Protein AF-A0AAV8YDX6-F1 (afdb_monomer)

Structure (mmCIF, N/CA/C/O backbone):
data_AF-A0AAV8YDX6-F1
#
_entry.id   AF-A0AAV8YDX6-F1
#
loop_
_atom_site.group_PDB
_atom_site.id
_atom_site.type_symbol
_atom_site.label_atom_id
_atom_site.label_alt_id
_atom_site.label_comp_id
_atom_site.label_asym_id
_atom_site.label_entity_id
_atom_site.label_seq_id
_atom_site.pdbx_PDB_ins_code
_atom_site.Cartn_x
_atom_site.Cartn_y
_atom_site.Cartn_z
_atom_site.occupancy
_atom_site.B_iso_or_equiv
_atom_site.auth_seq_id
_atom_site.auth_comp_id
_atom_site.auth_asym_id
_atom_site.auth_atom_id
_atom_site.pdbx_PDB_model_num
ATOM 1 N N . MET A 1 1 ? -15.238 9.759 20.979 1.00 62.94 1 MET A N 1
ATOM 2 C CA . MET A 1 1 ? -14.956 8.452 21.614 1.00 62.94 1 MET A CA 1
ATOM 3 C C . MET A 1 1 ? -15.448 8.414 23.056 1.00 62.94 1 MET A C 1
ATOM 5 O O . MET A 1 1 ? -16.242 7.539 23.354 1.00 62.94 1 MET A O 1
ATOM 9 N N . TYR A 1 2 ? -15.045 9.350 23.927 1.00 76.62 2 TYR A N 1
ATOM 10 C CA . TYR A 1 2 ? -15.613 9.45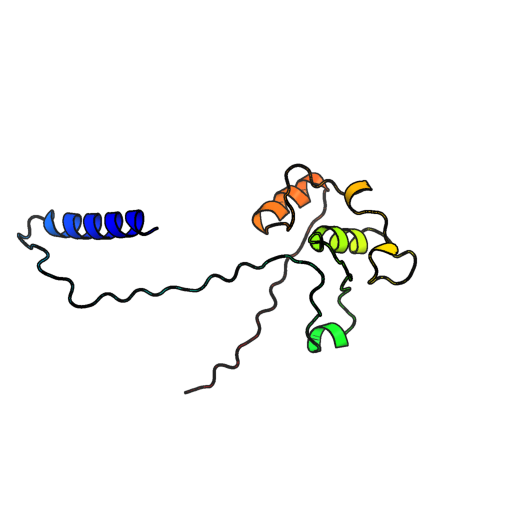5 25.283 1.00 76.62 2 TYR A CA 1
ATOM 11 C C . TYR A 1 2 ? -17.121 9.765 25.264 1.00 76.62 2 TYR A C 1
ATOM 13 O O . TYR A 1 2 ? -17.898 9.021 25.851 1.00 76.62 2 TYR A O 1
ATOM 21 N N . GLU A 1 3 ? -17.538 10.789 24.510 1.00 83.19 3 GLU A N 1
ATOM 22 C CA . GLU A 1 3 ? -18.955 11.191 24.453 1.00 83.19 3 GLU A CA 1
ATOM 23 C C . GLU A 1 3 ? -19.867 10.095 23.885 1.00 83.19 3 GLU A C 1
ATOM 25 O O . GLU A 1 3 ? -20.862 9.746 24.505 1.00 83.19 3 GLU A O 1
ATOM 30 N N . SER A 1 4 ? -19.467 9.449 22.785 1.00 84.44 4 SER A N 1
ATOM 31 C CA . SER A 1 4 ? -20.225 8.334 22.195 1.00 84.44 4 SER A CA 1
ATOM 32 C C . SER A 1 4 ? -20.382 7.144 23.151 1.00 84.44 4 SER A C 1
ATOM 34 O O . SER A 1 4 ? -21.421 6.498 23.180 1.00 84.44 4 SER A O 1
ATOM 36 N N . PHE A 1 5 ? -19.348 6.849 23.947 1.00 81.19 5 PHE A N 1
ATOM 37 C CA . PHE A 1 5 ? -19.403 5.777 24.941 1.00 81.19 5 PHE A CA 1
ATOM 38 C C . PHE A 1 5 ? -20.351 6.128 26.095 1.00 81.19 5 PHE A C 1
ATOM 40 O O . PHE A 1 5 ? -21.124 5.287 26.552 1.00 81.19 5 PHE A O 1
ATOM 47 N N . LYS A 1 6 ? -20.321 7.387 26.542 1.00 85.31 6 LYS A N 1
ATOM 4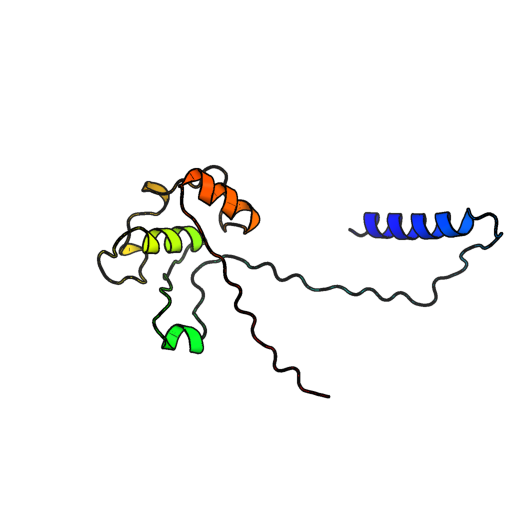8 C CA . LYS A 1 6 ? -21.214 7.902 27.581 1.00 85.31 6 LYS A CA 1
ATOM 49 C C . LYS A 1 6 ? -22.678 7.863 27.134 1.00 85.31 6 LYS A C 1
ATOM 51 O O . LYS A 1 6 ? -23.523 7.413 27.903 1.00 85.31 6 LYS A O 1
ATOM 56 N N . GLU A 1 7 ? -22.968 8.281 25.904 1.00 88.69 7 GLU A N 1
ATOM 57 C CA . GLU A 1 7 ? -24.315 8.223 25.321 1.00 88.69 7 GLU A CA 1
ATOM 58 C C . GLU A 1 7 ? -24.853 6.788 25.262 1.00 88.69 7 GLU A C 1
ATOM 60 O O . GLU A 1 7 ? -25.984 6.545 25.677 1.00 88.69 7 GLU A O 1
ATOM 65 N N . GLU A 1 8 ? -24.037 5.815 24.842 1.00 86.19 8 GLU A N 1
ATOM 66 C CA . GLU A 1 8 ? -24.461 4.410 24.785 1.00 86.19 8 GLU A CA 1
ATOM 67 C C . GLU A 1 8 ? -24.748 3.827 26.179 1.00 86.19 8 GLU A C 1
ATOM 69 O O . GLU A 1 8 ? -25.727 3.098 26.362 1.00 86.19 8 GLU A O 1
ATOM 74 N N . MET A 1 9 ? -23.928 4.163 27.183 1.00 83.25 9 MET A N 1
ATOM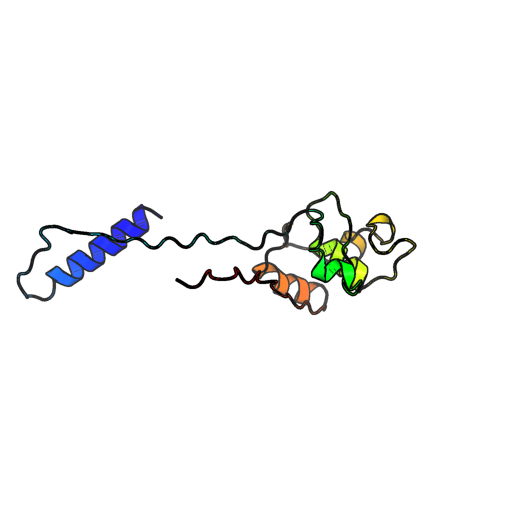 75 C CA . MET A 1 9 ? -24.180 3.737 28.563 1.00 83.25 9 MET A CA 1
ATOM 76 C C . MET A 1 9 ? -25.475 4.334 29.120 1.00 83.25 9 MET A C 1
ATOM 78 O O . MET A 1 9 ? -26.232 3.621 29.779 1.00 83.25 9 MET A O 1
ATOM 82 N N . ILE A 1 10 ? -25.739 5.615 28.848 1.00 84.00 10 ILE A N 1
ATOM 83 C CA . ILE A 1 10 ? -26.967 6.286 29.290 1.00 84.00 10 ILE A CA 1
ATOM 84 C C . ILE A 1 10 ? -28.181 5.674 28.587 1.00 84.00 10 ILE A C 1
ATOM 86 O O . ILE A 1 10 ? -29.129 5.305 29.270 1.00 84.00 10 ILE A O 1
ATOM 90 N N . SER A 1 11 ? -28.125 5.466 27.267 1.00 86.31 11 SER A N 1
ATOM 91 C CA . SER A 1 11 ? -29.214 4.839 26.502 1.00 86.31 11 SER A CA 1
ATOM 92 C C . SER A 1 11 ? -29.592 3.473 27.072 1.00 86.31 11 SER A C 1
ATOM 94 O O . SER A 1 11 ? -30.758 3.229 27.358 1.00 86.31 11 SER A O 1
ATOM 96 N N . LYS A 1 12 ? -28.611 2.595 27.323 1.00 82.75 12 LYS A N 1
ATOM 97 C CA . LYS A 1 12 ? -28.878 1.262 27.892 1.00 82.75 12 LYS A CA 1
ATOM 98 C C . LYS A 1 12 ? -29.423 1.324 29.318 1.00 82.75 12 LYS A C 1
ATOM 100 O O . LYS A 1 12 ? -30.215 0.464 29.702 1.00 82.75 12 LYS A O 1
ATOM 105 N N . ALA A 1 13 ? -28.994 2.309 30.108 1.00 81.38 13 ALA A N 1
ATOM 106 C CA . ALA A 1 13 ? -29.519 2.522 31.453 1.00 81.38 13 ALA A CA 1
ATOM 107 C C . ALA A 1 13 ? -30.986 2.982 31.415 1.00 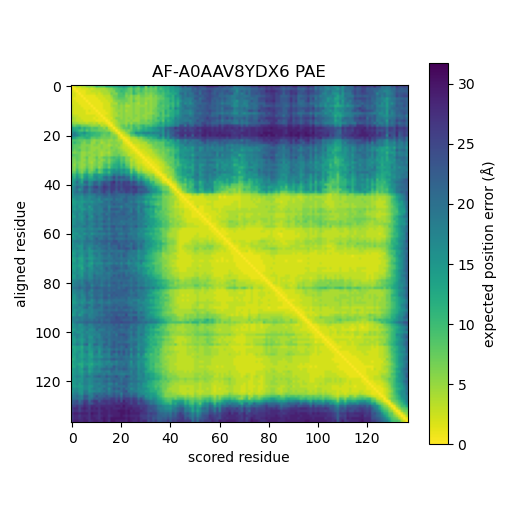81.38 13 ALA A C 1
ATOM 109 O O . ALA A 1 13 ? -31.800 2.467 32.181 1.00 81.38 13 ALA A O 1
ATOM 110 N N . THR A 1 14 ? -31.332 3.888 30.500 1.00 79.56 14 THR A N 1
ATOM 111 C CA . THR A 1 14 ? -32.702 4.378 30.299 1.00 79.56 14 THR A CA 1
ATOM 112 C C . THR A 1 14 ? -33.618 3.288 29.736 1.00 79.56 14 THR A C 1
ATOM 114 O O . THR A 1 14 ? -34.667 3.027 30.321 1.00 79.56 14 THR A O 1
ATOM 117 N N . ASP A 1 15 ? -33.186 2.545 28.711 1.00 79.62 15 ASP A N 1
ATOM 118 C CA . ASP A 1 15 ? -33.942 1.418 28.135 1.00 79.62 15 ASP A CA 1
ATOM 119 C C . ASP A 1 15 ? -34.284 0.340 29.177 1.00 79.62 15 ASP A C 1
ATOM 121 O O . ASP A 1 15 ? -35.294 -0.359 29.072 1.00 79.62 15 ASP A O 1
ATOM 125 N N . PHE A 1 16 ? -33.426 0.165 30.187 1.00 73.62 16 PHE A N 1
ATOM 126 C CA . PHE A 1 16 ? -33.675 -0.757 31.291 1.00 73.62 16 PHE A CA 1
ATOM 127 C C . PHE A 1 16 ? -34.748 -0.227 32.256 1.00 73.62 16 PHE A C 1
ATOM 129 O O . PHE A 1 16 ? -35.585 -1.002 32.724 1.00 73.62 16 PHE A O 1
ATOM 136 N N . GLN A 1 17 ? -34.748 1.082 32.523 1.00 66.62 17 GLN A N 1
ATOM 137 C CA . GLN A 1 17 ? -35.710 1.758 33.402 1.00 66.62 17 GLN A CA 1
ATOM 138 C C . GLN A 1 17 ? -37.115 1.847 32.783 1.00 66.62 17 GLN A C 1
ATOM 140 O O . GLN A 1 17 ? -38.113 1.754 33.499 1.00 66.62 17 GLN A O 1
ATOM 145 N N . GLU A 1 18 ? -37.216 1.973 31.458 1.00 63.72 18 GLU A N 1
ATOM 146 C CA . GLU A 1 18 ? -38.487 2.191 30.750 1.00 63.72 18 GLU A CA 1
ATOM 147 C C . GLU A 1 18 ? -39.363 0.935 30.592 1.00 63.72 18 GLU A C 1
ATOM 149 O O . GLU A 1 18 ? -40.535 1.037 30.231 1.00 63.72 18 GLU A O 1
ATOM 154 N N . ARG A 1 19 ? -38.875 -0.266 30.939 1.00 63.72 19 ARG A N 1
ATOM 155 C CA . ARG A 1 19 ? -39.643 -1.529 30.818 1.00 63.72 19 ARG A CA 1
ATOM 156 C C . ARG A 1 19 ? -40.724 -1.734 31.893 1.00 63.72 19 ARG A C 1
ATOM 158 O O . ARG A 1 19 ? -41.047 -2.873 32.221 1.00 63.72 19 ARG A O 1
ATOM 165 N N . ALA A 1 20 ? -41.267 -0.651 32.454 1.00 65.69 20 ALA A N 1
ATOM 166 C CA . ALA A 1 20 ? -42.350 -0.628 33.449 1.00 65.69 20 ALA A CA 1
ATOM 167 C C . ALA A 1 20 ? -42.111 -1.470 34.722 1.00 65.69 20 ALA A C 1
ATOM 169 O O . ALA A 1 20 ? -43.026 -1.694 35.511 1.00 65.69 20 ALA A O 1
ATOM 170 N N . SER A 1 21 ? -40.881 -1.930 34.946 1.00 69.69 21 SER A N 1
ATOM 171 C CA . SER A 1 21 ? -40.526 -2.828 36.042 1.00 69.69 21 SER A CA 1
ATOM 172 C C . SER A 1 21 ? -40.323 -2.082 37.368 1.00 69.69 21 SER A C 1
ATOM 174 O O . SER A 1 21 ? -40.291 -2.713 38.423 1.00 69.69 21 SER A O 1
ATOM 176 N N . GLY A 1 22 ? -40.172 -0.750 37.325 1.00 75.06 22 GLY A N 1
ATOM 177 C CA . GLY A 1 22 ? -39.880 0.094 38.490 1.00 75.06 22 GLY A CA 1
ATOM 178 C C . GLY A 1 22 ? -38.424 0.025 38.967 1.00 75.06 22 GLY A C 1
ATOM 179 O O . GLY A 1 22 ? -38.108 0.538 40.038 1.00 75.06 22 GLY A O 1
ATOM 180 N N . TRP A 1 23 ? -37.531 -0.606 38.200 1.00 73.12 23 TRP A N 1
ATOM 181 C CA . TRP A 1 23 ? -36.120 -0.733 38.558 1.00 73.12 23 TRP A CA 1
ATOM 182 C C . TRP A 1 23 ? -35.365 0.534 38.167 1.00 73.12 23 TRP A C 1
ATOM 184 O O . TRP A 1 23 ? -35.420 0.964 37.018 1.00 73.12 23 TRP A O 1
ATOM 194 N N . SER A 1 24 ? -34.616 1.107 39.108 1.00 76.69 24 SER A N 1
ATOM 195 C CA . SER A 1 24 ? -33.684 2.203 38.851 1.00 76.69 24 SER A CA 1
ATOM 196 C C . SER A 1 24 ? -32.242 1.719 39.013 1.00 76.69 24 SER A C 1
ATOM 198 O O . SER A 1 24 ? -31.901 1.011 39.962 1.00 76.69 24 SER A O 1
ATOM 200 N N . LEU A 1 25 ? -31.374 2.073 38.061 1.00 77.19 25 LEU A N 1
ATOM 201 C CA . LEU A 1 25 ? -29.943 1.814 38.174 1.00 77.19 25 LEU A CA 1
ATOM 202 C C . LEU A 1 25 ? -29.371 2.658 39.322 1.00 77.19 25 LEU A C 1
ATOM 204 O O . LEU A 1 25 ? -29.324 3.881 39.225 1.00 77.19 25 LEU A O 1
ATOM 208 N N . GLN A 1 26 ? -28.934 2.005 40.398 1.00 78.81 26 GLN A N 1
ATOM 209 C CA . GLN A 1 26 ? -28.379 2.688 41.569 1.00 78.81 26 GLN A CA 1
ATOM 210 C C . GLN A 1 26 ? -26.864 2.914 41.448 1.00 78.81 26 GLN A C 1
ATOM 212 O O . GLN A 1 26 ? -26.392 4.030 41.640 1.00 78.81 26 GLN A O 1
ATOM 217 N N . GLN A 1 27 ? -26.095 1.865 41.135 1.00 81.25 27 GLN A N 1
ATOM 218 C CA . GLN A 1 27 ? -24.646 1.957 40.935 1.00 81.25 27 GLN A CA 1
ATOM 219 C C . GLN A 1 27 ? -24.129 0.835 40.029 1.00 81.25 27 GLN A C 1
ATOM 221 O O . GLN A 1 27 ? -24.658 -0.276 40.036 1.00 81.25 27 GLN A O 1
ATOM 226 N N . VAL A 1 28 ? -23.050 1.108 39.296 1.00 82.00 28 VAL A N 1
ATOM 227 C CA . VAL A 1 28 ? -22.278 0.091 38.572 1.00 82.00 28 VAL A CA 1
ATOM 228 C C . VAL A 1 28 ? -21.135 -0.354 39.478 1.00 82.00 28 VAL A C 1
ATOM 230 O O . VAL A 1 28 ? -20.268 0.449 39.808 1.00 82.00 28 VAL A O 1
ATOM 233 N N . MET A 1 29 ? -21.142 -1.618 39.905 1.00 85.88 29 MET A N 1
ATOM 234 C CA . MET A 1 29 ? -20.114 -2.130 40.822 1.00 85.88 29 MET A CA 1
ATOM 235 C C . MET A 1 29 ? -18.765 -2.352 40.132 1.00 85.88 29 MET A C 1
ATOM 237 O O . MET A 1 29 ? -17.725 -2.057 40.711 1.00 85.88 29 MET A O 1
ATOM 241 N N . PHE A 1 30 ? -18.781 -2.857 38.896 1.00 83.81 30 PHE A N 1
ATOM 242 C CA . PHE A 1 30 ? -17.582 -3.166 38.122 1.00 83.81 30 PHE A CA 1
ATOM 243 C C . PHE A 1 30 ? -17.836 -2.896 36.638 1.00 83.81 30 PHE A C 1
ATOM 245 O O . PHE A 1 30 ? -18.906 -3.216 36.121 1.00 83.81 30 PHE A O 1
ATOM 252 N N . LEU A 1 31 ? -16.845 -2.318 35.961 1.00 81.19 31 LEU A N 1
ATOM 253 C CA . LEU A 1 31 ? -16.838 -2.105 34.517 1.00 81.19 31 LEU A CA 1
ATOM 254 C C . LEU A 1 31 ? -15.522 -2.645 33.964 1.00 81.19 31 LEU A C 1
ATOM 256 O O . LEU A 1 31 ? -14.452 -2.157 34.322 1.00 81.19 31 LEU A O 1
ATOM 260 N N . GLU A 1 32 ? -15.609 -3.631 33.079 1.00 83.94 32 GLU A N 1
ATOM 261 C CA . GLU A 1 32 ? -14.453 -4.169 32.372 1.00 83.94 32 GLU A CA 1
ATOM 262 C C . GLU A 1 32 ? -14.466 -3.669 30.927 1.00 83.94 32 GLU A C 1
ATOM 264 O O . GLU A 1 32 ? -15.415 -3.906 30.178 1.00 83.94 32 GLU A O 1
ATOM 269 N N . VAL A 1 33 ? -13.414 -2.948 30.535 1.00 80.19 33 VAL A N 1
ATOM 270 C CA . VAL A 1 33 ? -13.261 -2.421 29.176 1.00 80.19 33 VAL A CA 1
ATOM 271 C C . VAL A 1 33 ? -12.115 -3.152 28.493 1.00 80.19 33 VAL A C 1
ATOM 273 O O . VAL A 1 33 ? -10.948 -2.953 28.822 1.00 80.19 33 VAL A O 1
ATOM 276 N N . ASN A 1 34 ? -12.451 -3.971 27.499 1.00 82.44 34 ASN A N 1
ATOM 277 C CA . ASN A 1 34 ? -11.470 -4.680 26.685 1.00 82.44 34 ASN A CA 1
ATOM 278 C C . ASN A 1 34 ? -11.057 -3.823 25.483 1.00 82.44 34 ASN A C 1
ATOM 280 O O . ASN A 1 34 ? -11.761 -3.750 24.476 1.00 82.44 34 ASN A O 1
ATOM 284 N N . ILE A 1 35 ? -9.902 -3.162 25.590 1.00 77.38 35 ILE A N 1
ATOM 285 C CA . ILE A 1 35 ? -9.330 -2.357 24.505 1.00 77.38 35 ILE A CA 1
ATOM 286 C C . ILE A 1 35 ? -8.322 -3.206 23.733 1.00 77.38 35 ILE A C 1
ATOM 288 O O . ILE A 1 35 ? -7.204 -3.443 24.188 1.00 77.38 35 ILE A O 1
ATOM 292 N N . ASN A 1 36 ? -8.688 -3.614 22.521 1.00 78.56 36 ASN A N 1
ATOM 293 C CA . ASN A 1 36 ? -7.739 -4.226 21.600 1.00 78.56 36 ASN A CA 1
ATOM 294 C C . ASN A 1 36 ? -6.930 -3.137 20.893 1.00 78.56 36 ASN A C 1
ATOM 296 O O . ASN A 1 36 ? -7.480 -2.309 20.164 1.00 78.56 36 ASN A O 1
ATOM 300 N N . LYS A 1 37 ? -5.605 -3.142 21.081 1.00 64.06 37 LYS A N 1
ATOM 301 C CA . LYS A 1 37 ? -4.711 -2.252 20.336 1.00 64.06 37 LYS A CA 1
ATOM 302 C C . LYS A 1 37 ? -4.721 -2.658 18.863 1.00 64.06 37 LYS A C 1
ATOM 304 O O . LYS A 1 37 ? -4.110 -3.654 18.480 1.00 64.06 37 LYS A O 1
ATOM 309 N N . PHE A 1 38 ? -5.397 -1.872 18.034 1.00 64.12 38 PHE A N 1
ATOM 310 C CA . PHE A 1 38 ? -5.348 -2.046 16.591 1.00 64.12 38 PHE A CA 1
ATOM 311 C C . PHE A 1 38 ? -4.020 -1.495 16.062 1.00 64.12 38 PHE A C 1
ATOM 313 O O . PHE A 1 38 ? -3.847 -0.286 15.916 1.00 64.12 38 PHE A O 1
ATOM 320 N N . ASN A 1 39 ? -3.060 -2.383 15.799 1.00 60.03 39 ASN A N 1
ATOM 321 C CA . ASN A 1 39 ? -1.905 -2.027 14.982 1.00 60.03 39 ASN A CA 1
ATOM 322 C C . ASN A 1 39 ? -2.348 -2.059 13.522 1.00 60.03 39 ASN A C 1
ATOM 324 O O . ASN A 1 39 ? -2.476 -3.129 12.925 1.00 60.03 39 ASN A O 1
ATOM 328 N N . THR A 1 40 ? -2.585 -0.882 12.953 1.00 55.81 40 THR A N 1
ATOM 329 C CA . THR A 1 40 ? -2.734 -0.744 11.508 1.00 55.81 40 THR A CA 1
ATOM 330 C C . THR A 1 40 ? -1.477 -1.270 10.823 1.00 55.81 40 THR A C 1
ATOM 332 O O . THR A 1 40 ? -0.356 -1.022 11.271 1.00 55.81 40 THR A O 1
ATOM 335 N N . LEU A 1 41 ? -1.653 -1.998 9.719 1.00 65.31 41 LEU A N 1
ATOM 336 C CA . LEU A 1 41 ? -0.552 -2.280 8.805 1.00 65.31 41 LEU A CA 1
ATOM 337 C C . LEU A 1 41 ? -0.118 -0.941 8.202 1.00 65.31 41 LEU A C 1
ATOM 339 O O . LEU A 1 41 ? -0.777 -0.408 7.312 1.00 65.31 41 LEU A O 1
ATOM 343 N N . THR A 1 42 ? 0.938 -0.351 8.751 1.00 62.06 42 THR A N 1
ATOM 344 C CA . THR A 1 42 ? 1.506 0.894 8.249 1.00 62.06 42 THR A CA 1
ATOM 345 C C . THR A 1 42 ? 2.481 0.572 7.129 1.00 62.06 42 THR A C 1
ATOM 347 O O . THR A 1 42 ? 3.531 -0.032 7.348 1.00 62.06 42 THR A O 1
ATOM 350 N N . ALA A 1 43 ? 2.139 0.978 5.908 1.00 68.50 43 ALA A N 1
ATOM 351 C CA . ALA A 1 43 ? 3.134 1.084 4.853 1.00 68.50 43 ALA A CA 1
ATOM 352 C C . ALA A 1 43 ? 4.111 2.218 5.220 1.00 68.50 43 ALA A C 1
ATOM 354 O O . ALA A 1 43 ? 3.700 3.297 5.649 1.00 68.50 43 ALA A O 1
ATOM 355 N N . SER A 1 44 ? 5.411 1.947 5.115 1.00 77.31 44 SER A N 1
ATOM 356 C CA . SER A 1 44 ? 6.489 2.878 5.472 1.00 77.31 44 SER A CA 1
ATOM 357 C C . SER A 1 44 ? 7.583 2.883 4.402 1.00 77.31 44 SER A C 1
ATOM 359 O O . SER A 1 44 ? 7.382 2.388 3.296 1.00 77.31 44 SER A O 1
ATOM 361 N N . SER A 1 45 ? 8.757 3.421 4.724 1.00 87.19 45 SER A N 1
ATOM 362 C CA . SER A 1 45 ? 9.986 3.160 3.971 1.00 87.19 45 SER A CA 1
ATOM 363 C C . SER A 1 45 ? 10.465 1.715 4.152 1.00 87.19 45 SER A C 1
ATOM 365 O O . SER A 1 45 ? 9.784 0.903 4.788 1.00 87.19 45 SER A O 1
ATOM 367 N N . TYR A 1 46 ? 11.636 1.396 3.597 1.00 90.00 46 TYR A N 1
ATOM 368 C CA . TYR A 1 46 ? 12.241 0.070 3.638 1.00 90.00 46 TYR A CA 1
ATOM 369 C C . TYR A 1 46 ? 12.210 -0.579 5.031 1.00 90.00 46 TYR A C 1
ATOM 371 O O . TYR A 1 46 ? 12.855 -0.126 5.980 1.00 90.00 46 TYR A O 1
ATOM 379 N N . ILE A 1 47 ? 11.521 -1.718 5.120 1.00 87.94 47 ILE A N 1
ATOM 380 C CA . ILE A 1 47 ? 11.549 -2.601 6.285 1.00 87.94 47 ILE A CA 1
ATOM 381 C C . ILE A 1 47 ? 12.375 -3.832 5.929 1.00 87.94 47 ILE A C 1
ATOM 383 O O . ILE A 1 47 ? 12.130 -4.522 4.937 1.00 87.94 47 ILE A O 1
ATOM 387 N N . LYS A 1 48 ? 13.35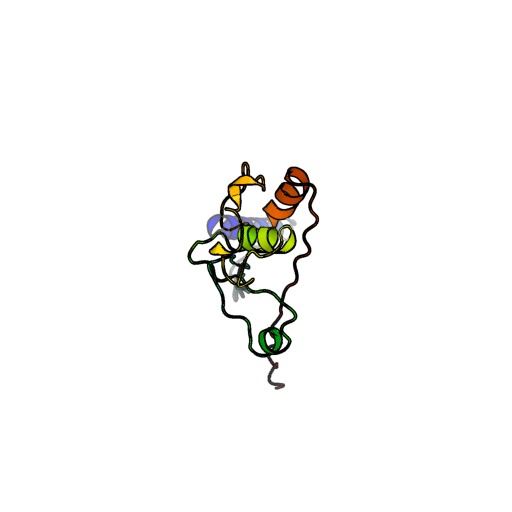7 -4.151 6.772 1.00 88.88 48 LYS A N 1
ATOM 388 C CA . LYS A 1 48 ? 14.159 -5.362 6.599 1.00 88.88 48 LYS A CA 1
ATOM 389 C C . LYS A 1 48 ? 13.285 -6.606 6.778 1.00 88.88 48 LYS A C 1
ATOM 391 O O . LYS A 1 48 ? 12.672 -6.796 7.828 1.00 88.88 48 LYS A O 1
ATOM 396 N N . LEU A 1 49 ? 13.288 -7.483 5.773 1.00 89.25 49 LEU A N 1
ATOM 397 C CA . LEU A 1 49 ? 12.579 -8.760 5.841 1.00 89.25 49 LEU A CA 1
ATOM 398 C C . LEU A 1 49 ? 13.070 -9.619 7.024 1.00 89.25 49 LEU A C 1
ATOM 400 O O . LEU A 1 49 ? 14.279 -9.686 7.282 1.00 89.25 49 LEU A O 1
ATOM 404 N N . PRO A 1 50 ? 12.166 -10.359 7.693 1.00 89.19 50 PRO A N 1
ATOM 405 C CA . PRO A 1 50 ? 12.545 -11.419 8.618 1.00 89.19 50 PRO A CA 1
ATOM 406 C C . PRO A 1 50 ? 13.459 -12.449 7.947 1.00 89.19 50 PRO A C 1
ATOM 408 O O . PRO A 1 50 ? 13.275 -12.796 6.775 1.00 89.19 50 PRO A O 1
ATOM 411 N N . ARG A 1 51 ? 14.419 -12.992 8.708 1.00 88.31 51 ARG A N 1
ATOM 412 C CA . ARG A 1 51 ? 15.440 -13.924 8.198 1.00 88.31 51 ARG A CA 1
ATOM 413 C C . ARG A 1 51 ? 14.829 -15.122 7.468 1.00 88.31 51 ARG A C 1
ATOM 415 O O . ARG A 1 51 ? 15.368 -15.522 6.446 1.00 88.31 51 ARG A O 1
ATOM 422 N N . GLN A 1 52 ? 13.706 -15.650 7.956 1.00 88.12 52 GLN A N 1
ATOM 423 C CA . GLN A 1 52 ? 13.012 -16.810 7.386 1.00 88.12 52 GLN A CA 1
ATOM 424 C C . GLN A 1 52 ? 12.478 -16.573 5.966 1.00 88.12 52 GLN A C 1
ATOM 426 O O . GLN A 1 52 ? 12.365 -17.523 5.193 1.00 88.12 52 GLN A O 1
ATOM 431 N N . ILE A 1 53 ? 12.123 -15.327 5.637 1.00 88.50 53 ILE A N 1
ATOM 432 C CA . ILE A 1 53 ? 11.626 -14.941 4.310 1.00 88.50 53 ILE A CA 1
ATOM 433 C C . ILE A 1 53 ? 12.813 -14.552 3.430 1.00 88.50 53 ILE A C 1
ATOM 435 O O . ILE A 1 53 ? 12.963 -15.072 2.326 1.00 88.50 53 ILE A O 1
ATOM 439 N N . GLY A 1 54 ? 13.709 -13.705 3.948 1.00 89.31 54 GLY A N 1
ATOM 440 C CA . GLY A 1 54 ? 14.885 -13.243 3.209 1.00 89.31 54 GLY A CA 1
ATOM 441 C C . GLY A 1 54 ? 15.832 -14.375 2.795 1.00 89.31 54 GLY A C 1
ATOM 442 O O . GLY A 1 54 ? 16.401 -14.327 1.708 1.00 89.31 54 GLY A O 1
ATOM 443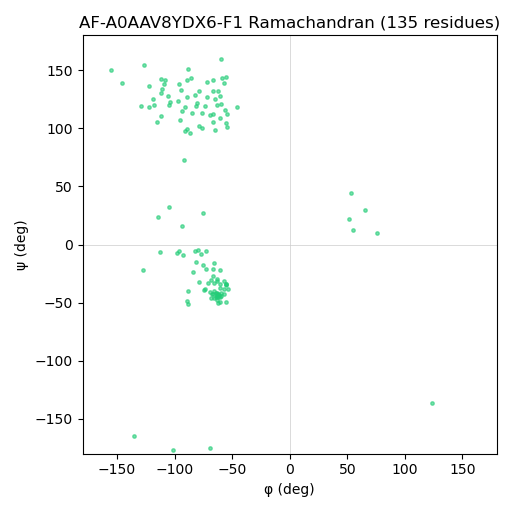 N N . SER A 1 55 ? 15.962 -15.434 3.603 1.00 90.94 55 SER A N 1
ATOM 444 C CA . SER A 1 55 ? 16.817 -16.582 3.272 1.00 90.94 55 SER A CA 1
ATOM 445 C C . SER A 1 55 ? 16.318 -17.383 2.073 1.00 90.94 55 SER A C 1
ATOM 447 O O . SER A 1 55 ? 17.126 -18.005 1.389 1.00 90.94 55 SER A O 1
ATOM 449 N N . ARG A 1 56 ? 15.006 -17.367 1.803 1.00 92.50 56 ARG A N 1
ATOM 450 C CA . ARG A 1 56 ? 14.410 -18.086 0.669 1.00 92.50 56 ARG A CA 1
ATOM 451 C C . ARG A 1 56 ? 14.667 -17.392 -0.666 1.00 92.50 56 ARG A C 1
ATOM 453 O O . ARG A 1 56 ? 14.484 -18.026 -1.694 1.00 92.50 56 ARG A O 1
ATOM 460 N N . LYS A 1 57 ? 15.054 -16.108 -0.654 1.00 88.56 57 LYS A N 1
ATOM 461 C CA . LYS A 1 57 ? 15.278 -15.275 -1.853 1.00 88.56 57 LYS A CA 1
ATOM 462 C C . LYS A 1 57 ? 14.108 -15.276 -2.856 1.00 88.56 57 LYS A C 1
ATOM 464 O O . LYS A 1 57 ? 14.302 -14.964 -4.022 1.00 88.56 57 LYS A O 1
ATOM 469 N N . ALA A 1 58 ? 12.901 -15.609 -2.397 1.00 90.06 58 ALA A N 1
ATOM 470 C CA . ALA A 1 58 ? 11.692 -15.686 -3.220 1.00 90.06 58 ALA A CA 1
ATOM 471 C C . ALA A 1 58 ? 10.884 -14.378 -3.225 1.00 90.06 58 ALA A C 1
ATOM 473 O O . ALA A 1 58 ? 9.922 -14.249 -3.970 1.00 90.06 58 ALA A O 1
ATOM 474 N N . VAL A 1 59 ? 11.251 -13.423 -2.367 1.00 91.44 59 VAL A N 1
ATOM 475 C CA . VAL A 1 59 ? 10.589 -12.123 -2.244 1.00 91.44 59 VAL A CA 1
ATOM 476 C C . VAL A 1 59 ? 11.601 -11.043 -2.580 1.00 91.44 59 VAL A C 1
ATOM 478 O O . VAL A 1 59 ? 12.666 -10.975 -1.960 1.00 91.44 59 VAL A O 1
ATOM 481 N N . LEU A 1 60 ? 11.254 -10.194 -3.541 1.00 92.56 60 LEU A N 1
ATOM 482 C CA . LEU A 1 60 ? 12.012 -8.993 -3.843 1.00 92.56 60 LEU A CA 1
ATOM 483 C C . LEU A 1 60 ? 11.634 -7.896 -2.841 1.00 92.56 60 LEU A C 1
ATOM 485 O O . LEU A 1 60 ? 10.467 -7.538 -2.730 1.00 92.56 60 LEU A O 1
ATOM 489 N N . ASN A 1 61 ? 12.616 -7.380 -2.100 1.00 92.62 61 ASN A N 1
ATOM 490 C CA . ASN A 1 61 ? 12.414 -6.296 -1.137 1.00 92.62 61 ASN A CA 1
ATOM 491 C C . ASN A 1 61 ? 13.185 -5.057 -1.581 1.00 92.62 61 ASN A C 1
ATOM 493 O O . ASN A 1 61 ? 14.414 -5.025 -1.473 1.00 92.62 61 ASN A O 1
ATOM 497 N N . ILE A 1 62 ? 12.466 -4.068 -2.099 1.00 92.69 62 ILE A N 1
ATOM 498 C CA . ILE A 1 62 ? 13.059 -2.863 -2.676 1.00 92.69 62 ILE A CA 1
ATOM 499 C C . ILE A 1 62 ? 13.480 -1.909 -1.565 1.00 92.69 62 ILE A C 1
ATOM 501 O O . ILE A 1 62 ? 12.714 -1.622 -0.651 1.00 92.69 62 ILE A O 1
ATOM 505 N N . GLN A 1 63 ? 14.705 -1.406 -1.661 1.00 92.38 63 GLN A N 1
ATOM 506 C CA . GLN A 1 63 ? 15.292 -0.461 -0.723 1.00 92.38 63 GLN A CA 1
ATOM 507 C C . GLN A 1 63 ? 14.914 0.963 -1.117 1.00 92.38 63 GLN A C 1
ATOM 509 O O . GLN A 1 63 ? 15.562 1.574 -1.965 1.00 92.38 63 GLN A O 1
ATOM 514 N N . ASN A 1 64 ? 13.855 1.483 -0.499 1.00 91.00 64 ASN A N 1
ATOM 515 C CA . ASN A 1 64 ? 13.384 2.846 -0.697 1.00 91.00 64 ASN A CA 1
ATOM 516 C C . ASN A 1 64 ? 13.582 3.706 0.567 1.00 91.00 64 ASN A C 1
ATOM 518 O O . ASN A 1 64 ? 13.399 3.238 1.694 1.00 91.00 64 ASN A O 1
ATOM 522 N N . ASN A 1 65 ? 13.936 4.978 0.364 1.00 89.94 65 ASN A N 1
ATOM 523 C CA . ASN A 1 65 ? 14.143 5.960 1.440 1.00 89.94 65 ASN A CA 1
ATOM 524 C C . ASN A 1 65 ? 12.917 6.858 1.683 1.00 89.94 65 ASN A C 1
ATOM 526 O O . ASN A 1 65 ? 12.901 7.636 2.632 1.00 89.94 65 ASN A O 1
ATOM 530 N N . ASP A 1 66 ? 11.902 6.761 0.828 1.00 89.81 66 ASP A N 1
ATOM 531 C CA . ASP A 1 66 ? 10.645 7.505 0.893 1.00 89.81 66 ASP A CA 1
ATOM 532 C C . ASP A 1 66 ? 9.509 6.640 1.479 1.00 89.81 66 ASP A C 1
ATOM 534 O O . ASP A 1 66 ? 9.713 5.503 1.896 1.00 89.81 66 ASP A O 1
ATOM 538 N N . THR A 1 67 ? 8.285 7.162 1.535 1.00 89.44 67 THR A N 1
ATOM 539 C CA . THR A 1 67 ? 7.102 6.443 2.053 1.00 89.44 67 THR A CA 1
ATOM 540 C C . THR A 1 67 ? 6.302 5.727 0.958 1.00 89.44 67 THR A C 1
ATOM 542 O O . THR A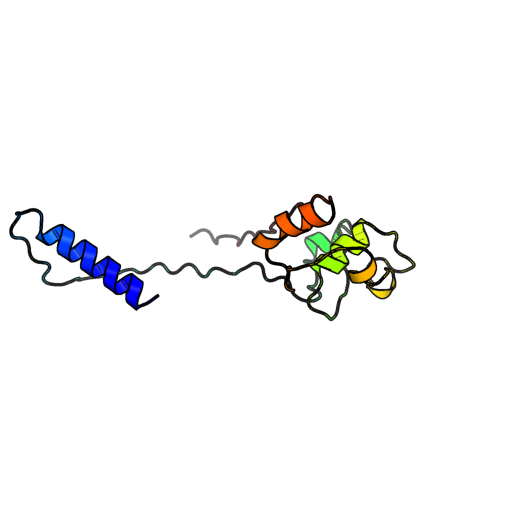 1 67 ? 5.160 5.325 1.183 1.00 89.44 67 THR A O 1
ATOM 545 N N . THR A 1 68 ? 6.886 5.537 -0.231 1.00 91.00 68 THR A N 1
ATOM 546 C CA . THR A 1 68 ? 6.185 5.044 -1.432 1.00 91.00 68 THR A CA 1
ATOM 547 C C . THR A 1 68 ? 6.503 3.580 -1.764 1.00 91.00 68 THR A C 1
ATOM 549 O O . THR A 1 68 ? 6.485 3.157 -2.920 1.00 91.00 68 THR A O 1
ATOM 552 N N . CYS A 1 69 ? 6.755 2.751 -0.743 1.00 90.12 69 CYS A N 1
ATOM 553 C CA . CYS A 1 69 ? 7.138 1.342 -0.916 1.00 90.12 69 CYS A CA 1
ATOM 554 C C . CYS A 1 69 ? 6.144 0.528 -1.762 1.00 90.12 69 CYS A C 1
ATOM 556 O O . CYS A 1 69 ? 6.560 -0.347 -2.521 1.00 90.12 69 CYS A O 1
ATOM 558 N N . PHE A 1 70 ? 4.845 0.838 -1.673 1.00 91.44 70 PHE A N 1
ATOM 559 C CA . PHE A 1 70 ? 3.802 0.213 -2.486 1.00 91.44 70 PHE A CA 1
ATOM 560 C C . PHE A 1 70 ? 4.036 0.461 -3.980 1.00 91.44 70 PHE A C 1
ATOM 562 O O . PHE A 1 70 ? 4.086 -0.485 -4.761 1.00 91.44 70 PHE A O 1
ATOM 569 N N . ALA A 1 71 ? 4.267 1.719 -4.363 1.00 92.44 71 ALA A N 1
ATOM 570 C CA . ALA A 1 71 ? 4.482 2.102 -5.751 1.00 92.44 71 ALA A CA 1
ATOM 571 C C . ALA A 1 71 ? 5.753 1.464 -6.317 1.00 92.44 71 ALA A C 1
ATOM 573 O O . ALA A 1 71 ? 5.715 0.869 -7.392 1.00 92.44 71 ALA A O 1
ATOM 574 N N . TRP A 1 72 ? 6.853 1.499 -5.559 1.00 93.44 72 TRP A N 1
ATOM 575 C CA . TRP A 1 72 ? 8.089 0.820 -5.943 1.00 93.44 72 TRP A CA 1
ATOM 576 C C . TRP A 1 72 ? 7.895 -0.690 -6.113 1.00 93.44 72 TRP A C 1
ATOM 578 O O . TRP A 1 72 ? 8.397 -1.256 -7.081 1.00 93.44 72 TRP A O 1
ATOM 588 N N . SER A 1 73 ? 7.139 -1.338 -5.220 1.00 92.62 73 SER A N 1
ATOM 589 C CA . SER A 1 73 ? 6.892 -2.787 -5.278 1.00 92.62 73 SER A CA 1
ATOM 590 C C . SER A 1 73 ? 6.130 -3.195 -6.537 1.00 92.62 73 SER A C 1
ATOM 592 O O . SER A 1 73 ? 6.511 -4.166 -7.187 1.00 92.62 73 SER A O 1
ATOM 594 N N . ILE A 1 74 ? 5.096 -2.435 -6.914 1.00 92.94 74 ILE A N 1
ATOM 595 C CA . ILE A 1 74 ? 4.367 -2.675 -8.166 1.00 92.94 74 ILE A CA 1
ATOM 596 C C . ILE A 1 74 ? 5.267 -2.401 -9.371 1.00 92.94 74 ILE A C 1
ATOM 598 O O . ILE A 1 74 ? 5.316 -3.203 -10.299 1.00 92.94 74 ILE A O 1
ATOM 602 N N . ASN A 1 75 ? 6.041 -1.318 -9.335 1.00 92.44 75 ASN A N 1
ATOM 603 C CA . ASN A 1 75 ? 6.961 -0.954 -10.407 1.00 92.44 75 ASN A CA 1
ATOM 604 C C . ASN A 1 75 ? 7.970 -2.083 -10.703 1.00 92.44 75 ASN A C 1
ATOM 606 O O . ASN A 1 75 ? 8.174 -2.444 -11.857 1.00 92.44 75 ASN A O 1
ATOM 610 N N . ALA A 1 76 ? 8.531 -2.720 -9.672 1.00 92.94 76 ALA A N 1
ATOM 611 C CA . ALA A 1 76 ? 9.437 -3.855 -9.861 1.00 92.94 76 ALA A CA 1
ATOM 612 C C . ALA A 1 76 ? 8.754 -5.154 -10.314 1.00 92.94 76 ALA 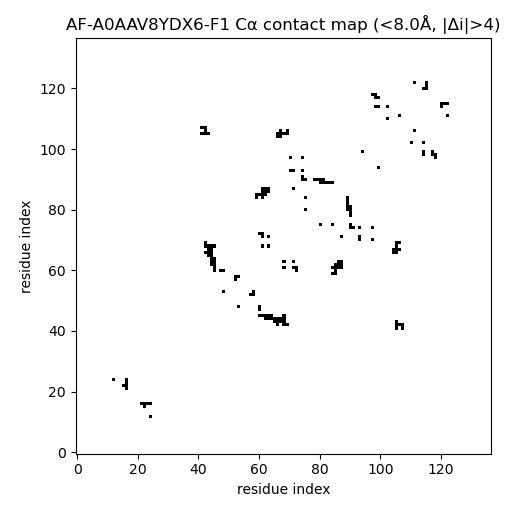A C 1
ATOM 614 O O . ALA A 1 76 ? 9.423 -6.042 -10.838 1.00 92.94 76 ALA A O 1
ATOM 615 N N . ALA A 1 77 ? 7.446 -5.297 -10.087 1.00 92.56 77 ALA A N 1
ATOM 616 C CA . ALA A 1 77 ? 6.677 -6.431 -10.593 1.00 92.56 77 ALA A CA 1
ATOM 617 C C . ALA A 1 77 ? 6.322 -6.267 -12.080 1.00 92.56 77 ALA A C 1
ATOM 619 O O . ALA A 1 77 ? 6.238 -7.259 -12.800 1.00 92.56 77 ALA A O 1
ATOM 620 N N . VAL A 1 78 ? 6.114 -5.025 -12.531 1.00 91.06 78 VAL A N 1
ATOM 621 C CA . VAL A 1 78 ? 5.697 -4.706 -13.904 1.00 91.06 78 VAL A CA 1
ATOM 622 C C . VAL A 1 78 ? 6.893 -4.531 -14.842 1.00 91.06 78 VAL A C 1
ATOM 624 O O . VAL A 1 78 ? 6.843 -4.986 -15.985 1.00 91.06 78 VAL A O 1
ATOM 627 N N . PHE A 1 79 ? 7.972 -3.890 -14.385 1.00 89.69 79 PHE A N 1
ATOM 628 C CA . PHE A 1 79 ? 9.106 -3.533 -15.237 1.00 89.69 79 PHE A CA 1
ATOM 629 C C . PHE A 1 79 ? 10.346 -4.380 -14.942 1.00 89.69 79 PHE A C 1
ATOM 631 O O . PHE A 1 79 ? 10.653 -4.651 -13.780 1.00 89.69 79 PHE A O 1
ATOM 638 N N . PRO A 1 80 ? 11.110 -4.769 -15.979 1.00 91.50 80 PRO A N 1
ATOM 639 C CA . PRO A 1 80 ? 12.375 -5.456 -15.780 1.00 91.50 80 PRO A CA 1
ATOM 640 C C . PRO A 1 80 ? 13.399 -4.523 -15.123 1.00 91.50 80 PRO A C 1
ATOM 642 O O . PRO A 1 80 ? 13.495 -3.341 -15.453 1.00 91.50 80 PRO A O 1
ATOM 645 N N . ALA A 1 81 ? 14.197 -5.073 -14.209 1.00 92.31 81 ALA A N 1
ATOM 646 C CA . ALA A 1 81 ? 15.248 -4.327 -13.530 1.00 92.31 81 ALA A CA 1
ATOM 647 C C . ALA A 1 81 ? 16.417 -4.016 -14.476 1.00 92.31 81 ALA A C 1
ATOM 649 O O . ALA A 1 81 ? 17.032 -4.924 -15.035 1.00 92.31 81 ALA A O 1
ATOM 650 N N . ASN A 1 82 ? 16.799 -2.743 -14.565 1.00 90.94 82 ASN A N 1
ATOM 651 C CA . ASN A 1 82 ? 18.039 -2.303 -15.201 1.00 90.94 82 ASN A CA 1
ATOM 652 C C . ASN A 1 82 ? 19.151 -2.221 -14.139 1.00 90.94 82 ASN A C 1
ATOM 654 O O . ASN A 1 82 ? 19.520 -1.150 -13.655 1.00 90.94 82 ASN A O 1
ATOM 658 N N . GLY A 1 83 ? 19.634 -3.382 -13.690 1.00 91.75 83 GLY A N 1
ATOM 659 C CA . GLY A 1 83 ? 20.685 -3.496 -12.675 1.00 91.75 83 GLY A CA 1
ATOM 660 C C . GLY A 1 83 ? 20.266 -4.334 -11.471 1.00 91.75 83 GLY A C 1
ATOM 661 O O . GLY A 1 83 ? 19.703 -5.414 -11.629 1.00 91.75 83 GLY A O 1
ATOM 662 N N . HIS A 1 84 ? 20.589 -3.869 -10.261 1.00 92.06 84 HIS A N 1
ATOM 663 C CA . HIS A 1 84 ? 20.300 -4.618 -9.041 1.00 92.06 84 HIS A CA 1
ATOM 664 C C . HIS A 1 84 ? 18.803 -4.518 -8.680 1.00 92.06 84 HIS A C 1
ATOM 666 O O . HIS A 1 84 ? 18.365 -3.452 -8.246 1.00 92.06 84 HIS A O 1
ATOM 672 N N . PRO A 1 85 ? 18.017 -5.615 -8.730 1.00 91.56 85 PRO A N 1
ATOM 673 C CA . PRO A 1 85 ? 16.552 -5.551 -8.640 1.00 91.56 85 PRO A CA 1
ATOM 674 C C . PRO A 1 85 ? 15.996 -4.946 -7.347 1.00 91.56 85 PRO A C 1
ATOM 676 O O . PRO A 1 85 ? 14.851 -4.510 -7.312 1.00 91.56 85 PRO A O 1
ATOM 679 N N . ALA A 1 86 ? 16.774 -4.944 -6.262 1.00 92.56 86 ALA A N 1
ATOM 680 C CA . ALA A 1 86 ? 16.356 -4.354 -4.990 1.00 92.56 86 ALA A CA 1
ATOM 681 C C . ALA A 1 86 ? 16.549 -2.828 -4.911 1.00 92.56 86 ALA A C 1
ATOM 683 O O . ALA A 1 86 ? 16.182 -2.241 -3.898 1.00 92.56 86 ALA A O 1
ATOM 684 N N . LEU A 1 87 ? 17.158 -2.184 -5.911 1.00 93.31 87 LEU A N 1
ATOM 685 C CA . LEU A 1 87 ? 17.396 -0.740 -5.908 1.00 93.31 87 LEU A CA 1
ATOM 686 C C . LEU A 1 87 ? 16.299 -0.012 -6.682 1.00 93.31 87 LEU A C 1
ATOM 688 O O . LEU A 1 87 ? 15.922 -0.424 -7.776 1.00 93.31 87 LEU A O 1
ATOM 692 N N . THR A 1 88 ? 15.833 1.115 -6.146 1.00 91.50 88 THR A N 1
ATOM 693 C CA . THR A 1 88 ? 14.864 1.983 -6.833 1.00 91.50 88 THR A CA 1
ATOM 694 C C . THR A 1 88 ? 15.425 2.565 -8.131 1.00 91.50 88 THR A C 1
ATOM 696 O O . THR A 1 88 ? 14.685 2.726 -9.093 1.00 91.50 88 THR A O 1
ATOM 699 N N . SER A 1 89 ? 16.741 2.800 -8.202 1.00 92.56 89 SER A N 1
ATOM 700 C CA . SER A 1 89 ? 17.430 3.303 -9.400 1.00 92.56 89 SER A CA 1
ATOM 701 C C . SER A 1 89 ? 17.414 2.341 -10.590 1.00 92.56 89 SER A C 1
ATOM 703 O O . SER A 1 89 ? 17.701 2.761 -11.707 1.00 92.56 89 SER A O 1
ATOM 705 N N . SER A 1 90 ? 17.090 1.064 -10.372 1.00 93.00 90 SER A N 1
ATOM 706 C CA . SER A 1 90 ? 16.975 0.074 -11.446 1.00 93.00 90 SER A CA 1
ATOM 707 C C . SER A 1 90 ? 15.652 0.144 -12.203 1.00 93.00 90 SER A C 1
ATOM 709 O O . SER A 1 90 ? 15.497 -0.570 -13.193 1.00 93.00 90 SER A O 1
ATOM 711 N N . TYR A 1 91 ? 14.721 0.997 -11.774 1.00 92.50 91 TYR A N 1
ATOM 712 C CA . TYR A 1 91 ? 13.406 1.152 -12.385 1.00 92.50 91 TYR A CA 1
ATOM 713 C C . TYR A 1 91 ? 13.144 2.622 -12.737 1.00 92.50 91 TYR A C 1
ATOM 715 O O . TYR A 1 91 ? 13.707 3.520 -12.103 1.00 92.50 91 TYR A O 1
ATOM 723 N N . PRO A 1 92 ? 12.279 2.900 -13.729 1.00 91.44 92 PRO A N 1
ATOM 724 C CA . PRO A 1 92 ? 11.779 4.252 -13.955 1.00 91.44 92 PRO A CA 1
ATOM 725 C C . PRO A 1 92 ? 11.047 4.773 -12.712 1.00 91.44 92 PRO A C 1
ATOM 727 O O . PRO A 1 92 ? 10.607 4.000 -11.862 1.00 91.44 92 PRO A O 1
ATOM 730 N N . HIS A 1 93 ? 10.897 6.089 -12.590 1.00 90.06 93 HIS A N 1
ATOM 731 C CA . HIS A 1 93 ? 10.172 6.663 -11.459 1.00 90.06 93 HIS A CA 1
ATOM 732 C C . HIS A 1 93 ? 8.704 6.202 -11.472 1.00 90.06 93 HIS A C 1
ATOM 734 O O . HIS A 1 93 ? 8.039 6.301 -12.497 1.00 90.06 93 HIS A O 1
ATOM 740 N N . TYR A 1 94 ? 8.168 5.733 -10.341 1.00 86.06 94 TYR A N 1
ATOM 741 C CA . TYR A 1 94 ? 6.842 5.092 -10.293 1.00 86.06 94 TYR A CA 1
ATOM 742 C C . TYR A 1 94 ? 5.706 5.957 -10.872 1.00 86.06 94 TYR A C 1
ATOM 744 O O . TYR A 1 94 ? 4.793 5.442 -11.510 1.00 86.06 94 TYR A O 1
ATOM 752 N N . ASN A 1 95 ? 5.789 7.278 -10.697 1.00 85.88 95 ASN A N 1
ATOM 753 C CA . ASN A 1 95 ? 4.769 8.226 -11.154 1.00 85.88 95 ASN A CA 1
ATOM 754 C C . ASN A 1 95 ? 4.737 8.448 -12.678 1.00 85.88 95 ASN A C 1
ATOM 756 O O . ASN A 1 95 ? 3.886 9.184 -13.162 1.00 85.88 95 ASN A O 1
ATOM 760 N N . THR A 1 96 ? 5.675 7.889 -13.451 1.00 85.56 96 THR A N 1
ATOM 761 C CA . THR A 1 96 ? 5.651 8.062 -14.914 1.00 85.56 96 THR A CA 1
ATOM 762 C C . THR A 1 96 ? 4.730 7.069 -15.611 1.00 85.56 96 THR A C 1
ATOM 764 O O . THR A 1 96 ? 4.319 7.326 -16.736 1.00 85.56 96 THR A O 1
ATOM 767 N N . LEU A 1 97 ? 4.454 5.919 -14.985 1.00 82.75 97 LEU A N 1
ATOM 768 C CA . LEU A 1 97 ? 3.773 4.789 -15.633 1.00 82.75 97 LEU A CA 1
ATOM 769 C C . LEU A 1 97 ? 2.559 4.280 -14.851 1.00 82.75 97 LEU A C 1
ATOM 771 O O . LEU A 1 97 ? 1.692 3.649 -15.446 1.00 82.75 97 LEU A O 1
ATOM 775 N N . LEU A 1 98 ? 2.487 4.552 -13.547 1.00 90.75 98 LEU A N 1
ATOM 776 C CA . LEU A 1 98 ? 1.364 4.170 -12.696 1.00 90.75 98 LEU A CA 1
ATOM 777 C C . LEU A 1 98 ? 0.557 5.408 -12.305 1.00 90.75 98 LEU A C 1
ATOM 779 O O . LEU A 1 98 ? 1.122 6.441 -11.943 1.00 90.75 98 LEU A O 1
ATOM 783 N N . ASN A 1 99 ? -0.766 5.277 -12.337 1.00 91.75 99 ASN A N 1
ATOM 784 C CA . ASN A 1 99 ? -1.697 6.307 -11.912 1.00 91.75 99 ASN A CA 1
ATOM 785 C C . ASN A 1 99 ? -2.040 6.146 -10.420 1.00 91.75 99 ASN A C 1
ATOM 787 O O . ASN A 1 99 ? -2.607 5.132 -10.006 1.00 91.75 99 ASN A O 1
ATOM 791 N N . PHE A 1 100 ? -1.714 7.164 -9.622 1.00 91.62 100 PHE A N 1
ATOM 792 C CA . PHE A 1 100 ? -2.035 7.255 -8.192 1.00 91.62 100 PHE A CA 1
ATOM 793 C C . PHE A 1 100 ? -3.022 8.393 -7.880 1.00 91.62 100 PHE A C 1
ATOM 795 O O . PHE A 1 100 ? -3.054 8.912 -6.765 1.00 91.62 100 PHE A O 1
ATOM 802 N N . GLU A 1 101 ? -3.820 8.824 -8.858 1.00 91.75 101 GLU A N 1
ATOM 803 C CA . GLU A 1 101 ? -4.720 9.964 -8.700 1.00 91.75 101 GLU A CA 1
ATOM 804 C C . GLU A 1 101 ? -5.745 9.761 -7.568 1.00 91.75 101 GLU A C 1
ATOM 806 O O . GLU A 1 101 ? -6.563 8.834 -7.538 1.00 91.75 101 GLU A O 1
ATOM 811 N N . GLY A 1 102 ? -5.696 10.672 -6.594 1.00 90.00 102 GLY A N 1
ATOM 812 C CA . GLY A 1 102 ? -6.526 10.624 -5.394 1.00 90.00 102 GLY A CA 1
ATOM 813 C C . GLY A 1 102 ? -6.232 9.423 -4.491 1.00 90.00 102 GLY A C 1
ATOM 814 O O . GLY A 1 102 ? -7.160 8.926 -3.847 1.00 90.00 102 GLY A O 1
ATOM 815 N N . ILE A 1 103 ? -4.991 8.931 -4.488 1.00 91.56 103 ILE A N 1
ATOM 816 C CA . ILE A 1 103 ? -4.467 7.973 -3.513 1.00 91.56 103 ILE A CA 1
ATOM 817 C C . ILE A 1 103 ? -3.311 8.644 -2.775 1.00 91.56 103 ILE A C 1
ATOM 819 O O . ILE A 1 103 ? -2.302 9.011 -3.375 1.00 91.56 103 ILE A O 1
ATOM 823 N N . ASP A 1 104 ? -3.447 8.772 -1.458 1.00 90.12 104 ASP A N 1
ATOM 824 C CA . ASP A 1 104 ? -2.399 9.345 -0.621 1.00 90.12 104 ASP A CA 1
ATOM 825 C C . ASP A 1 104 ? -1.376 8.283 -0.210 1.00 90.12 104 ASP A C 1
ATOM 827 O O . ASP A 1 104 ? -1.721 7.142 0.114 1.00 90.12 104 ASP A O 1
ATOM 831 N N . PHE A 1 105 ? -0.107 8.685 -0.149 1.00 88.25 105 PHE A N 1
ATOM 832 C CA . PHE A 1 105 ? 0.952 7.862 0.426 1.00 88.25 105 PHE A CA 1
ATOM 833 C C . PHE A 1 105 ? 1.093 8.114 1.936 1.00 88.25 105 PHE A C 1
ATOM 835 O O . PHE A 1 105 ? 1.043 9.265 2.374 1.00 88.25 105 PHE A O 1
ATOM 842 N N . PRO A 1 106 ? 1.349 7.072 2.748 1.00 89.06 106 PRO A N 1
ATOM 843 C CA . PRO A 1 106 ? 1.422 5.657 2.376 1.00 89.06 106 PRO A CA 1
ATOM 844 C C . PRO A 1 106 ? 0.040 5.056 2.054 1.00 89.06 106 PRO A C 1
ATOM 846 O O . PRO A 1 106 ? -0.9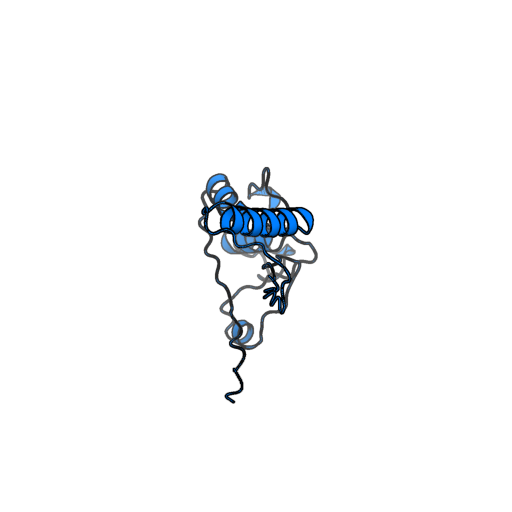38 5.324 2.754 1.00 89.06 106 PRO A O 1
ATOM 849 N N . VAL A 1 107 ? -0.016 4.209 1.017 1.00 89.19 107 VAL A N 1
ATOM 850 C CA . VAL A 1 107 ? -1.267 3.616 0.508 1.00 89.19 107 VAL A CA 1
ATOM 851 C C . VAL A 1 107 ? -1.953 2.790 1.595 1.00 89.19 107 VAL A C 1
ATOM 853 O O . VAL A 1 107 ? -1.345 1.905 2.204 1.00 89.19 107 VAL A O 1
ATOM 856 N N . LYS A 1 108 ? -3.237 3.069 1.837 1.00 88.56 108 LYS A N 1
ATOM 857 C CA . LYS A 1 108 ? -4.066 2.322 2.791 1.00 88.56 108 LYS A CA 1
ATOM 858 C C . LYS A 1 108 ? -4.715 1.138 2.080 1.00 88.56 108 LYS A C 1
ATOM 860 O O . LYS A 1 108 ? -5.054 1.229 0.907 1.00 88.56 108 LYS A O 1
ATOM 865 N N . LEU A 1 109 ? -4.991 0.056 2.812 1.00 88.19 109 LEU A N 1
ATOM 866 C CA . LEU A 1 109 ? -5.640 -1.140 2.246 1.00 88.19 109 LEU A CA 1
ATOM 867 C C . LEU A 1 109 ? -6.977 -0.835 1.556 1.00 88.19 109 LEU A C 1
ATOM 869 O O . LEU A 1 109 ? -7.297 -1.437 0.539 1.00 88.19 109 LEU A O 1
ATOM 873 N N . LYS A 1 110 ? -7.732 0.130 2.087 1.00 89.44 110 LYS A N 1
ATOM 874 C CA . LYS A 1 110 ? -9.006 0.580 1.512 1.00 89.44 110 LYS A CA 1
ATOM 875 C C . LYS A 1 110 ? -8.870 1.278 0.152 1.00 89.44 110 LYS A C 1
ATOM 877 O O . LYS A 1 110 ? -9.849 1.344 -0.576 1.00 89.44 110 LYS A O 1
ATOM 882 N N . ASP A 1 111 ? -7.684 1.794 -0.167 1.00 91.38 111 ASP A N 1
ATOM 883 C CA . ASP A 1 111 ? -7.418 2.541 -1.398 1.00 91.38 111 ASP A CA 1
ATOM 884 C C . ASP A 1 111 ? -6.818 1.622 -2.488 1.00 91.38 111 ASP A C 1
ATOM 886 O O . ASP A 1 111 ? -6.669 2.043 -3.632 1.00 91.38 111 ASP A O 1
ATOM 890 N N . ILE A 1 112 ? -6.517 0.353 -2.161 1.00 91.88 112 ILE A N 1
ATOM 891 C CA . ILE A 1 112 ? -6.013 -0.645 -3.122 1.00 91.88 112 ILE A CA 1
ATOM 892 C C . ILE A 1 112 ? -7.033 -0.938 -4.230 1.00 91.88 112 ILE A C 1
ATOM 894 O O . ILE A 1 112 ? -6.630 -0.852 -5.383 1.00 91.88 112 ILE A O 1
ATOM 898 N N . PRO A 1 113 ? -8.331 -1.185 -3.960 1.00 94.12 113 PRO A N 1
ATOM 899 C CA . PRO A 1 113 ? -9.295 -1.435 -5.037 1.00 94.12 113 PRO A CA 1
ATOM 900 C C . PRO A 1 113 ? -9.359 -0.287 -6.053 1.00 94.12 113 PRO A C 1
ATOM 902 O O . PRO A 1 113 ? -9.383 -0.507 -7.258 1.00 94.12 113 PRO A O 1
ATOM 905 N N . LYS A 1 114 ? -9.270 0.961 -5.573 1.00 94.38 114 LYS A N 1
ATOM 906 C CA . LYS A 1 114 ? -9.195 2.144 -6.438 1.00 94.38 114 LYS A CA 1
ATOM 907 C C . LYS A 1 114 ? -7.930 2.135 -7.304 1.00 94.38 114 LYS A C 1
ATOM 909 O O . LYS A 1 114 ? -7.985 2.478 -8.480 1.00 94.38 114 LYS A O 1
ATOM 914 N N . PHE A 1 115 ? -6.787 1.753 -6.736 1.00 94.38 115 PHE A N 1
ATOM 915 C CA . PHE A 1 115 ? -5.546 1.600 -7.497 1.00 94.38 115 PHE A CA 1
ATOM 916 C C . PHE A 1 115 ? -5.668 0.537 -8.598 1.00 94.38 115 PHE A C 1
ATOM 918 O O . PHE A 1 115 ? -5.204 0.768 -9.718 1.00 94.38 115 PHE A O 1
ATOM 925 N N . GLU A 1 116 ? -6.278 -0.607 -8.277 1.00 94.88 116 GLU A N 1
ATOM 926 C CA . GLU A 1 116 ? -6.483 -1.718 -9.210 1.00 94.88 116 GLU A CA 1
ATOM 927 C C . GLU A 1 116 ? -7.336 -1.287 -10.409 1.00 94.88 116 GLU A C 1
ATOM 929 O O . GLU A 1 116 ? -6.953 -1.539 -11.552 1.00 94.88 116 GLU A O 1
ATOM 934 N N . GLU A 1 117 ? -8.430 -0.559 -10.161 1.00 94.88 117 GLU A N 1
ATOM 935 C CA . GLU A 1 117 ? -9.301 0.003 -11.202 1.00 94.88 117 GLU A CA 1
ATOM 936 C C . GLU A 1 117 ? -8.572 1.020 -12.094 1.00 94.88 117 GLU A C 1
ATOM 938 O O . GLU A 1 117 ? -8.711 0.980 -13.316 1.00 94.88 117 GLU A O 1
ATOM 943 N N . LEU A 1 118 ? -7.760 1.909 -11.508 1.00 94.06 118 LEU A N 1
ATOM 944 C CA . LEU A 1 118 ? -7.046 2.957 -12.250 1.00 94.06 118 LEU A CA 1
ATOM 945 C C . LEU A 1 118 ? -5.953 2.417 -13.180 1.00 94.06 118 LEU A C 1
ATOM 947 O O . LEU A 1 118 ? -5.656 3.039 -14.199 1.00 94.06 118 LEU A O 1
ATOM 951 N N . ASN A 1 119 ? -5.327 1.295 -12.821 1.00 93.06 119 ASN A N 1
ATOM 952 C CA . ASN A 1 119 ? -4.165 0.759 -13.536 1.00 93.06 119 ASN A CA 1
ATOM 953 C C . ASN A 1 119 ? -4.449 -0.565 -14.256 1.00 93.06 119 ASN A C 1
ATOM 955 O O . ASN A 1 119 ? -3.582 -1.045 -14.983 1.00 93.06 119 ASN A O 1
ATOM 959 N N . ASN A 1 120 ? -5.636 -1.154 -14.069 1.00 93.75 120 ASN A N 1
ATOM 960 C CA . ASN A 1 120 ? -5.994 -2.491 -14.550 1.00 93.75 120 ASN A CA 1
ATOM 961 C C . ASN A 1 120 ? -4.980 -3.569 -14.102 1.00 93.75 120 ASN A C 1
ATOM 963 O O . ASN A 1 120 ? -4.533 -4.407 -14.887 1.00 93.75 120 ASN A O 1
ATOM 967 N N . ILE A 1 121 ? -4.583 -3.513 -12.826 1.00 92.69 121 ILE A N 1
ATOM 968 C CA . ILE A 1 121 ? -3.632 -4.434 -12.181 1.00 92.69 121 ILE A CA 1
ATOM 969 C C . ILE A 1 121 ? -4.327 -5.073 -10.983 1.00 92.69 121 ILE A C 1
ATOM 971 O O . ILE A 1 121 ? -4.955 -4.369 -10.208 1.00 92.69 121 ILE A O 1
ATOM 975 N N . SER A 1 122 ? -4.163 -6.382 -10.786 1.00 93.62 122 SER A N 1
ATOM 976 C CA . SER A 1 122 ? -4.633 -7.079 -9.581 1.00 93.62 122 SER A CA 1
ATOM 977 C C . SER A 1 122 ? -3.526 -7.196 -8.529 1.00 93.62 122 SER A C 1
ATOM 979 O O . SER A 1 122 ? -2.421 -7.650 -8.842 1.00 93.62 122 SER A O 1
ATOM 981 N N . VAL A 1 123 ? -3.828 -6.871 -7.275 1.00 93.25 123 VAL A N 1
ATOM 982 C CA . VAL A 1 123 ? -2.899 -6.849 -6.144 1.00 93.25 123 VAL A CA 1
ATOM 983 C C . VAL A 1 123 ? -3.389 -7.776 -5.031 1.00 93.25 123 VAL A C 1
ATOM 985 O O . VAL A 1 123 ? -4.409 -7.549 -4.390 1.00 93.25 123 VAL A O 1
ATOM 988 N N . ASN A 1 124 ? -2.589 -8.796 -4.716 1.00 92.12 124 ASN A N 1
ATOM 989 C CA . ASN A 1 124 ? -2.855 -9.693 -3.590 1.00 92.12 124 ASN A CA 1
ATOM 990 C C . ASN A 1 124 ? -2.064 -9.267 -2.348 1.00 92.12 124 ASN A C 1
ATOM 992 O O . ASN A 1 124 ? -0.833 -9.206 -2.376 1.00 92.12 124 ASN A O 1
ATOM 996 N N . VAL A 1 125 ? -2.764 -9.029 -1.236 1.00 88.44 125 VAL A N 1
ATOM 997 C CA . VAL A 1 125 ? -2.152 -8.634 0.041 1.00 88.44 125 VAL A CA 1
ATOM 998 C C . VAL A 1 125 ? -2.121 -9.815 1.008 1.00 88.44 125 VAL A C 1
ATOM 1000 O O . VAL A 1 125 ? -3.159 -10.360 1.375 1.00 88.44 125 VAL A O 1
ATOM 1003 N N . PHE A 1 126 ? -0.924 -10.173 1.478 1.00 85.12 126 PHE A N 1
ATOM 1004 C CA . PHE A 1 126 ? -0.723 -11.240 2.461 1.00 85.12 126 PHE A CA 1
ATOM 1005 C C . PHE A 1 126 ? -0.237 -10.681 3.799 1.00 85.12 126 PHE A C 1
ATOM 1007 O O . PHE A 1 126 ? 0.738 -9.932 3.866 1.00 85.12 126 PHE A O 1
ATOM 1014 N N . GLY A 1 127 ? -0.891 -11.090 4.886 1.00 81.00 127 GLY A N 1
ATOM 1015 C CA . GLY A 1 127 ? -0.454 -10.794 6.247 1.00 81.00 127 GLY A CA 1
ATOM 1016 C C . GLY A 1 127 ? 0.497 -11.868 6.772 1.00 81.00 127 GLY A C 1
ATOM 1017 O O . GLY A 1 127 ? 0.160 -13.049 6.786 1.00 81.00 127 GLY A O 1
ATOM 1018 N N . SER A 1 128 ? 1.672 -11.467 7.259 1.00 68.75 128 SER A N 1
ATOM 1019 C CA . SER A 1 128 ? 2.542 -12.366 8.023 1.00 68.75 128 SER A CA 1
ATOM 1020 C C . SER A 1 128 ? 2.203 -12.247 9.504 1.00 68.75 128 SER A C 1
ATOM 1022 O O . SER A 1 128 ? 2.648 -11.325 10.191 1.00 68.75 128 SER A O 1
ATOM 1024 N N . CYS A 1 129 ? 1.380 -13.169 10.003 1.00 57.12 129 CYS A N 1
ATOM 1025 C CA . CYS A 1 129 ? 1.174 -13.290 11.437 1.00 57.12 129 CYS A CA 1
ATOM 1026 C C . CYS A 1 129 ? 2.430 -13.925 12.045 1.00 57.12 129 CYS A C 1
ATOM 1028 O O . CYS A 1 129 ? 2.791 -15.056 11.712 1.00 57.12 129 CYS A O 1
ATOM 1030 N N . ARG A 1 130 ? 3.111 -13.222 12.957 1.00 55.88 130 ARG A N 1
ATOM 1031 C CA . ARG A 1 130 ? 4.017 -13.925 13.867 1.00 55.88 130 ARG A CA 1
ATOM 1032 C C . ARG A 1 130 ? 3.120 -14.730 14.793 1.00 55.88 130 ARG A C 1
ATOM 1034 O O . ARG A 1 130 ? 2.432 -14.136 15.616 1.00 55.88 130 ARG A O 1
ATOM 1041 N N . CYS A 1 131 ? 3.146 -16.056 14.682 1.00 46.56 131 CYS A N 1
ATOM 1042 C CA . CYS A 1 131 ? 2.729 -16.896 15.795 1.00 46.56 131 CYS A CA 1
ATOM 1043 C C . CYS A 1 131 ? 3.570 -16.471 17.001 1.00 46.56 131 CYS A C 1
ATOM 1045 O O . CYS A 1 131 ? 4.746 -16.828 17.107 1.00 46.56 131 CYS A O 1
ATOM 1047 N N . LEU A 1 132 ? 2.981 -15.681 17.897 1.00 42.75 132 LEU A N 1
ATOM 1048 C CA . LEU A 1 132 ? 3.406 -15.682 19.282 1.00 42.75 132 LEU A CA 1
ATOM 1049 C C . LEU A 1 132 ? 3.270 -17.145 19.695 1.00 42.75 132 LEU A C 1
ATOM 1051 O O . LEU A 1 132 ? 2.176 -17.707 19.616 1.00 42.75 132 LEU A O 1
ATOM 1055 N N . LYS A 1 133 ? 4.383 -17.805 20.031 1.00 39.72 133 LYS A N 1
ATOM 1056 C CA . LYS A 1 133 ? 4.284 -19.032 20.816 1.00 39.72 133 LYS A CA 1
ATOM 1057 C C . LYS A 1 133 ? 3.505 -18.607 22.052 1.00 39.72 133 LYS A C 1
ATOM 1059 O O . LYS A 1 133 ? 4.048 -17.879 22.873 1.00 39.72 133 LYS A O 1
ATOM 1064 N N . MET A 1 134 ? 2.227 -18.968 22.125 1.00 35.16 134 MET A N 1
ATOM 1065 C CA . MET A 1 134 ? 1.522 -18.907 23.389 1.00 35.16 134 MET A CA 1
ATOM 1066 C C . MET A 1 134 ? 2.306 -19.851 24.289 1.00 35.16 134 MET A C 1
ATOM 1068 O O . MET A 1 134 ? 2.348 -21.058 24.034 1.00 35.16 134 MET A O 1
ATOM 1072 N N . GLU A 1 135 ? 3.030 -19.289 25.252 1.00 41.12 135 GLU A N 1
ATOM 1073 C CA . GLU A 1 135 ? 3.466 -20.062 26.400 1.00 41.12 135 GLU A CA 1
ATOM 1074 C C . GLU A 1 135 ? 2.192 -20.674 26.974 1.00 41.12 135 GLU A C 1
ATOM 1076 O O . GLU A 1 135 ? 1.246 -19.976 27.343 1.00 41.12 135 GLU A O 1
ATOM 1081 N N . LYS A 1 136 ? 2.117 -22.000 26.863 1.00 39.22 136 LYS A N 1
ATOM 1082 C CA . LYS A 1 136 ? 1.059 -22.783 27.475 1.00 39.22 136 LYS A CA 1
ATOM 1083 C C . LYS A 1 136 ? 1.215 -22.587 28.981 1.00 39.22 136 LYS A C 1
ATOM 1085 O O . LYS A 1 136 ? 2.287 -22.895 29.501 1.00 39.22 136 LYS A O 1
ATOM 1090 N N . TRP A 1 137 ? 0.183 -22.045 29.617 1.00 41.09 137 TRP A N 1
ATOM 1091 C CA . TRP A 1 137 ? -0.027 -22.213 31.051 1.00 41.09 137 TRP A CA 1
ATOM 1092 C C . TRP A 1 137 ? -0.354 -23.679 31.336 1.00 41.09 137 TRP A C 1
ATOM 1094 O O . TRP A 1 137 ? -1.055 -24.290 30.491 1.00 41.09 137 TRP A O 1
#

Sequence (137 aa):
MYESFKEEMISKATDFQERASGWSLQQVMFLEVNINKFNTLTASSYIKLPRQIGSRKAVLNIQNNDTTCFAWSINAAVFPANGHPALTSSYPHYNTLLNFEGIDFPVKLKDIPKFEELNNISVNVFGSCRCLKMEKW

Mean predicted aligned error: 11.53 Å

Foldseek 3Di:
DVVVVVVVVVVVQVVVCPPPPNDHDDDDPDDDDDDDPDDAPQQAAFDDDDPVVVVVVPDAGAHGPGQASVLLRVQLVVDPFCPDSNYSVRGDDSVVQADCVPADGPGHPVCVVVSCVRNVDDDDDDDDDDPPPPPDD

Radius of gyration: 24.49 Å; Cα contacts (8 Å, |Δi|>4): 99; chains: 1; bounding box: 63×34×57 Å

Organism: NCBI:txid1265417

Solvent-accessible surface area (backbone atoms only — not comparable to full-atom values): 9187 Å² total; per-residue (Å²): 110,70,65,62,52,52,51,53,54,51,49,57,54,49,63,61,37,69,67,78,74,78,55,73,92,85,77,83,92,77,85,88,82,88,79,77,84,81,78,72,90,74,60,42,43,58,72,85,70,57,66,83,56,54,74,66,67,79,66,89,67,57,58,44,93,50,48,51,47,67,50,53,53,51,43,61,73,75,42,80,57,64,64,60,72,41,41,62,86,17,46,79,66,47,78,79,82,50,61,58,86,97,58,62,80,46,67,49,79,86,51,45,66,60,42,25,67,66,61,76,47,90,83,88,88,82,83,85,76,76,80,72,79,73,78,80,127

pLDDT: mean 82.81, std 13.54, range [35.16, 94.88]

Secondary structure (DSSP, 8-state):
-HHHHHHHHHHHHHHHHTSSS-----------------------S--PPPHHHHTTT-S---B-SSS-HHHHHHHHHHS--SS-TTBGGGS--GGGTS--TT-PSSPPGGGHHHHHHHHT-----------------